Protein AF-A0AAN7UKR2-F1 (afdb_monomer_lite)

Structure (mmCIF, N/CA/C/O backbone):
data_AF-A0AAN7UKR2-F1
#
_entry.id   AF-A0AAN7UKR2-F1
#
loop_
_atom_site.group_PDB
_atom_site.id
_atom_site.type_symbol
_atom_site.label_atom_id
_atom_site.label_alt_id
_atom_site.label_comp_id
_atom_site.label_asym_id
_atom_site.label_entity_id
_atom_site.label_seq_id
_atom_site.pdbx_PDB_ins_code
_atom_site.Cartn_x
_atom_site.Cartn_y
_atom_site.Cartn_z
_atom_site.occupancy
_atom_site.B_iso_or_equiv
_atom_site.auth_seq_id
_atom_site.auth_comp_id
_atom_site.auth_asym_id
_atom_site.auth_atom_id
_atom_site.pdbx_PDB_model_num
ATOM 1 N N . MET A 1 1 ? -2.538 -17.440 -0.764 1.00 58.62 1 MET A N 1
ATOM 2 C CA . MET A 1 1 ? -2.993 -16.448 -1.754 1.00 58.62 1 MET A CA 1
ATOM 3 C C . MET A 1 1 ? -2.488 -15.125 -1.245 1.00 58.62 1 MET A C 1
ATOM 5 O O . MET A 1 1 ? -2.942 -14.693 -0.190 1.00 58.62 1 MET A O 1
ATOM 9 N N . VAL A 1 2 ? -1.459 -14.595 -1.898 1.00 79.00 2 VAL A N 1
ATOM 10 C CA . VAL A 1 2 ? -0.773 -13.387 -1.450 1.00 79.00 2 VAL A CA 1
ATOM 11 C C . VAL A 1 2 ? -1.431 -12.215 -2.157 1.00 79.00 2 VAL A C 1
ATOM 13 O O . VAL A 1 2 ? -1.395 -12.128 -3.379 1.00 79.00 2 VAL A O 1
ATOM 16 N N . ILE A 1 3 ? -2.054 -11.317 -1.399 1.00 86.31 3 ILE A N 1
ATOM 17 C CA . ILE A 1 3 ? -2.817 -10.195 -1.969 1.00 86.31 3 ILE A CA 1
ATOM 18 C C . ILE A 1 3 ? 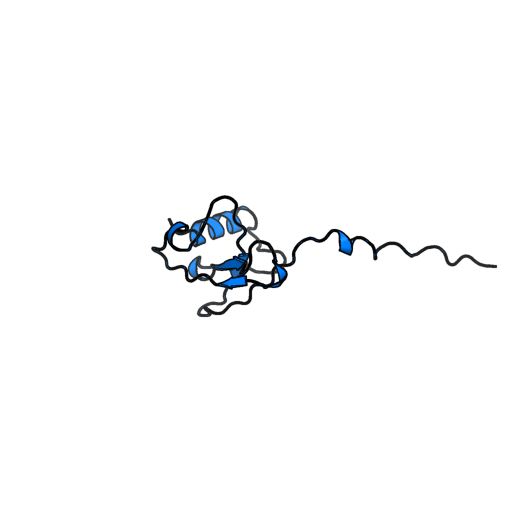-1.945 -9.260 -2.831 1.00 86.31 3 ILE A C 1
ATOM 20 O O . ILE A 1 3 ? -2.437 -8.618 -3.755 1.00 86.31 3 ILE A O 1
ATOM 24 N N . GLN A 1 4 ? -0.634 -9.226 -2.573 1.00 90.00 4 GLN A N 1
ATOM 25 C CA . GLN A 1 4 ? 0.342 -8.486 -3.375 1.00 90.00 4 GLN A CA 1
ATOM 26 C C . GLN A 1 4 ? 0.484 -9.061 -4.793 1.00 90.00 4 GLN A C 1
ATOM 28 O O . GLN A 1 4 ? 0.587 -8.297 -5.748 1.00 90.00 4 GLN A O 1
ATOM 33 N N . GLU A 1 5 ? 0.478 -10.390 -4.941 1.00 90.69 5 GLU A N 1
ATOM 34 C CA . GLU A 1 5 ? 0.589 -11.048 -6.250 1.00 90.69 5 GLU A CA 1
ATOM 35 C C . GLU A 1 5 ? -0.648 -10.765 -7.100 1.00 90.69 5 GLU A C 1
ATOM 37 O O . GLU A 1 5 ? -0.527 -10.366 -8.255 1.00 90.69 5 GLU A O 1
ATOM 42 N N . GLU A 1 6 ? -1.837 -10.867 -6.502 1.00 89.94 6 GLU A N 1
ATOM 43 C CA . GLU A 1 6 ? -3.089 -10.587 -7.207 1.00 89.94 6 GLU A CA 1
ATOM 44 C C . GLU A 1 6 ? -3.180 -9.134 -7.672 1.00 89.94 6 GLU A C 1
ATOM 46 O O . GLU A 1 6 ? -3.595 -8.866 -8.801 1.00 89.94 6 GLU A O 1
ATOM 51 N N . LEU A 1 7 ? -2.762 -8.182 -6.829 1.00 91.06 7 LEU A N 1
ATOM 52 C CA . LEU A 1 7 ? -2.727 -6.780 -7.228 1.00 91.06 7 LEU A CA 1
ATOM 53 C C . LEU A 1 7 ? -1.731 -6.558 -8.372 1.00 91.06 7 LEU A C 1
ATOM 55 O O . LEU A 1 7 ? -2.047 -5.844 -9.322 1.00 91.06 7 LEU A O 1
ATOM 59 N N . LEU A 1 8 ? -0.553 -7.182 -8.318 1.00 92.12 8 LEU A N 1
ATOM 60 C CA . LEU A 1 8 ? 0.445 -7.063 -9.378 1.00 92.12 8 LEU A CA 1
ATOM 61 C C . LEU A 1 8 ? -0.056 -7.618 -10.716 1.00 92.12 8 LEU A C 1
ATOM 63 O O . LEU A 1 8 ? 0.164 -6.992 -11.754 1.00 92.12 8 LEU A O 1
ATOM 67 N N . ASP A 1 9 ? -0.755 -8.750 -10.700 1.00 93.25 9 ASP A N 1
ATOM 68 C CA . ASP A 1 9 ? -1.335 -9.344 -11.905 1.00 93.25 9 ASP A CA 1
ATOM 69 C C . ASP A 1 9 ? -2.389 -8.422 -12.529 1.00 93.25 9 ASP A C 1
ATOM 71 O O . ASP A 1 9 ? -2.339 -8.145 -13.730 1.00 93.25 9 ASP A O 1
ATOM 75 N N . VAL A 1 10 ? -3.280 -7.851 -11.711 1.00 93.00 10 VAL A N 1
ATOM 76 C CA . VAL A 1 10 ? -4.275 -6.871 -12.175 1.00 93.00 10 VAL A CA 1
ATOM 77 C C . VAL A 1 10 ? -3.602 -5.618 -12.734 1.00 93.00 10 VAL A C 1
ATOM 79 O O . VAL A 1 10 ? -4.010 -5.117 -13.785 1.00 93.00 10 VAL A O 1
ATOM 82 N N . LEU A 1 11 ? -2.562 -5.111 -12.066 1.00 92.12 11 LEU A N 1
ATOM 83 C CA . LEU A 1 11 ? -1.816 -3.946 -12.537 1.00 92.12 11 LEU A CA 1
ATOM 84 C C . LEU A 1 11 ? -1.151 -4.219 -13.890 1.00 92.12 11 LEU A C 1
ATOM 86 O O . LEU A 1 11 ? -1.233 -3.377 -14.776 1.00 92.12 11 LEU A O 1
ATOM 90 N N . ARG A 1 12 ? -0.555 -5.398 -14.090 1.00 92.50 12 ARG A N 1
ATOM 91 C CA . ARG A 1 12 ? 0.059 -5.787 -15.371 1.00 92.50 12 ARG A CA 1
ATOM 92 C C . ARG A 1 12 ? -0.966 -5.980 -16.482 1.00 92.50 12 ARG A C 1
ATOM 94 O O . ARG A 1 12 ? -0.694 -5.615 -17.622 1.00 92.50 12 ARG A O 1
ATOM 101 N N . GLU A 1 13 ? -2.132 -6.533 -16.160 1.00 93.81 13 GLU A N 1
ATOM 102 C CA . GLU A 1 13 ? -3.214 -6.725 -17.127 1.00 93.81 13 GLU A CA 1
ATOM 103 C C . GLU A 1 13 ? -3.804 -5.386 -17.589 1.00 93.81 13 GLU A C 1
ATOM 105 O O . GLU A 1 13 ? -4.056 -5.187 -18.778 1.00 93.81 13 GLU A O 1
ATOM 110 N N . ARG A 1 14 ? -4.031 -4.457 -16.652 1.00 92.38 14 ARG A N 1
ATOM 111 C CA . ARG A 1 14 ? -4.697 -3.175 -16.926 1.00 92.38 14 ARG A CA 1
ATOM 112 C C . ARG A 1 14 ? -3.748 -2.073 -17.381 1.00 92.38 14 ARG A C 1
ATOM 114 O O . ARG A 1 14 ? -4.160 -1.216 -18.158 1.00 92.38 14 ARG A O 1
ATOM 121 N N . TYR A 1 15 ? -2.509 -2.100 -16.905 1.00 91.81 15 TYR A N 1
ATOM 122 C CA . TYR A 1 15 ? -1.500 -1.065 -17.119 1.00 91.81 15 TYR A CA 1
ATOM 123 C C . TYR A 1 15 ? -0.177 -1.685 -17.591 1.00 91.81 1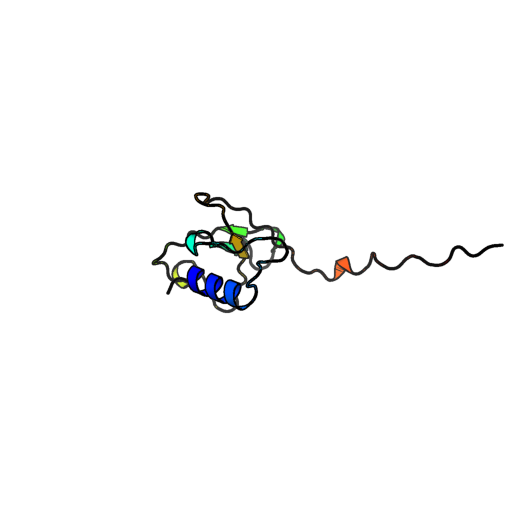5 TYR A C 1
ATOM 125 O O . TYR A 1 15 ? 0.844 -1.550 -16.916 1.00 91.81 15 TYR A O 1
ATOM 133 N N . PRO A 1 16 ? -0.156 -2.362 -18.754 1.00 87.75 16 PRO A N 1
ATOM 134 C CA . PRO A 1 16 ? 1.037 -3.063 -19.234 1.00 87.75 16 PRO A CA 1
ATOM 135 C C . PRO A 1 16 ? 2.255 -2.141 -19.422 1.00 87.75 16 PRO A C 1
ATOM 137 O O . PRO A 1 16 ? 3.389 -2.590 -19.266 1.00 87.75 16 PRO A O 1
ATOM 140 N N . ASP A 1 17 ? 2.025 -0.853 -19.696 1.00 86.75 17 ASP A N 1
ATOM 141 C CA . ASP A 1 17 ? 3.072 0.161 -19.881 1.00 86.75 17 ASP A CA 1
ATOM 142 C C . ASP A 1 17 ? 3.465 0.896 -18.583 1.00 86.75 17 ASP A C 1
ATOM 144 O O . ASP A 1 17 ? 4.354 1.750 -18.599 1.00 86.75 17 ASP A O 1
ATOM 148 N N . GLY A 1 18 ? 2.833 0.572 -17.449 1.00 84.44 18 GLY A N 1
ATOM 149 C CA . GLY A 1 18 ? 3.017 1.282 -16.181 1.00 84.44 18 GLY A CA 1
ATOM 150 C C . GLY A 1 18 ? 1.863 2.196 -15.783 1.00 84.44 18 GLY A C 1
ATOM 151 O O . GLY A 1 18 ? 0.914 2.420 -16.534 1.00 84.44 18 GLY A O 1
ATOM 152 N N . LEU A 1 19 ? 1.961 2.729 -14.565 1.00 82.81 19 LEU A N 1
ATOM 153 C CA . LEU A 1 19 ? 1.101 3.803 -14.079 1.00 82.81 19 LEU A CA 1
ATOM 154 C C . LEU A 1 19 ? 1.640 5.146 -14.586 1.00 82.81 19 LEU A C 1
ATOM 156 O O . LEU A 1 19 ? 2.839 5.305 -14.813 1.00 82.81 19 LEU A O 1
ATOM 160 N N . THR A 1 20 ? 0.764 6.141 -14.722 1.00 76.44 20 THR A N 1
ATOM 161 C CA . THR A 1 20 ? 1.091 7.461 -15.290 1.00 76.44 20 THR A CA 1
ATOM 162 C C . THR A 1 20 ? 2.296 8.131 -14.618 1.00 76.44 20 THR A C 1
ATOM 164 O O . THR A 1 20 ? 3.047 8.853 -15.267 1.00 76.44 20 THR A O 1
ATOM 167 N N . THR A 1 21 ? 2.495 7.869 -13.326 1.00 72.50 21 THR A N 1
ATOM 168 C CA . THR A 1 21 ? 3.557 8.447 -12.491 1.00 72.50 21 THR A CA 1
ATOM 169 C C . THR A 1 21 ? 4.575 7.415 -12.000 1.00 72.50 21 THR A C 1
ATOM 171 O O . THR A 1 21 ? 5.522 7.777 -11.302 1.00 72.50 21 THR A O 1
ATOM 174 N N . SER A 1 22 ? 4.415 6.123 -12.311 1.00 71.56 22 SER A N 1
ATOM 175 C CA . SER A 1 22 ? 5.227 5.060 -11.700 1.00 71.56 22 SER A CA 1
ATOM 176 C C . SER A 1 22 ? 5.358 3.827 -12.589 1.00 71.56 22 SER A C 1
ATOM 178 O O . SER A 1 22 ? 4.403 3.371 -13.215 1.00 71.56 22 SER A O 1
ATOM 180 N N . LYS A 1 23 ? 6.548 3.225 -12.600 1.00 84.00 23 LYS A N 1
ATOM 181 C CA . LYS A 1 23 ? 6.744 1.907 -13.218 1.00 84.00 23 LYS A CA 1
ATOM 182 C C . LYS A 1 23 ? 6.096 0.832 -12.351 1.00 84.00 23 LYS A C 1
ATOM 184 O O . LYS A 1 23 ? 6.078 0.962 -11.131 1.00 84.00 23 LYS A O 1
ATOM 189 N N . LEU A 1 24 ? 5.600 -0.235 -12.976 1.00 89.12 24 LEU A N 1
ATOM 190 C CA . LEU A 1 24 ? 5.145 -1.405 -12.225 1.00 89.12 24 LEU A CA 1
ATOM 191 C C . LEU A 1 24 ? 6.325 -2.077 -11.508 1.00 89.12 24 LEU A C 1
ATOM 193 O O . LEU A 1 24 ? 7.431 -2.087 -12.058 1.00 89.12 24 LEU A O 1
ATOM 197 N N . PRO A 1 25 ? 6.097 -2.674 -10.325 1.00 88.69 25 PRO A N 1
ATOM 198 C CA . PRO A 1 25 ? 7.135 -3.425 -9.647 1.00 88.69 25 PRO A CA 1
ATOM 199 C C . PRO A 1 25 ? 7.459 -4.724 -10.391 1.00 88.69 25 PRO A C 1
ATOM 201 O O . PRO A 1 25 ? 6.621 -5.330 -11.078 1.00 88.69 25 PRO A O 1
ATOM 204 N N . ASN A 1 26 ? 8.699 -5.175 -10.229 1.00 88.06 26 ASN A N 1
ATOM 205 C CA . ASN A 1 26 ? 9.138 -6.466 -10.744 1.00 88.06 26 ASN A CA 1
ATOM 206 C C . ASN A 1 26 ? 8.607 -7.595 -9.855 1.00 88.06 26 ASN A C 1
ATOM 208 O O . ASN A 1 26 ? 8.156 -8.624 -10.368 1.00 88.06 26 ASN A O 1
ATOM 212 N N . GLU A 1 27 ? 8.599 -7.365 -8.540 1.00 89.62 27 GLU A N 1
ATOM 213 C CA . GLU A 1 27 ? 8.191 -8.328 -7.522 1.00 89.62 27 GLU A CA 1
ATOM 214 C C . GLU A 1 27 ? 7.005 -7.827 -6.691 1.00 89.62 27 GLU A C 1
ATOM 216 O O . GLU A 1 27 ? 6.908 -6.653 -6.340 1.00 89.62 27 GLU A O 1
ATOM 221 N N . ALA A 1 28 ? 6.109 -8.741 -6.316 1.00 89.31 28 ALA A N 1
ATOM 222 C CA . ALA A 1 28 ? 4.959 -8.430 -5.467 1.00 89.31 28 ALA A CA 1
ATOM 223 C C . ALA A 1 28 ? 5.371 -7.930 -4.064 1.00 89.31 28 ALA A C 1
ATOM 225 O O . ALA A 1 28 ? 4.669 -7.123 -3.464 1.00 89.31 28 ALA A O 1
ATOM 226 N N . SER A 1 29 ? 6.540 -8.342 -3.569 1.00 87.69 29 SER A N 1
ATOM 227 C CA . SER A 1 29 ? 7.139 -7.905 -2.295 1.00 87.69 29 SER A CA 1
ATOM 228 C C . SER A 1 29 ? 7.356 -6.386 -2.198 1.00 87.69 29 SER A C 1
ATOM 230 O O . SER A 1 29 ? 7.377 -5.832 -1.094 1.00 87.69 29 SER A O 1
ATOM 232 N N . GLN A 1 30 ? 7.486 -5.712 -3.346 1.00 89.62 30 GLN A N 1
ATOM 233 C CA . GLN A 1 30 ? 7.638 -4.260 -3.449 1.00 89.62 30 GLN A CA 1
ATOM 234 C C . GLN A 1 30 ? 6.325 -3.517 -3.193 1.00 89.62 30 GLN A C 1
ATOM 236 O O . GLN A 1 30 ? 6.336 -2.321 -2.921 1.00 89.62 30 GLN A O 1
ATOM 241 N N . ILE A 1 31 ? 5.182 -4.199 -3.282 1.00 90.50 31 ILE A N 1
ATOM 242 C CA . ILE A 1 31 ? 3.883 -3.598 -3.003 1.00 90.50 31 ILE A CA 1
ATOM 243 C C . ILE A 1 31 ? 3.686 -3.567 -1.491 1.00 90.50 31 ILE A C 1
ATOM 245 O O . ILE A 1 31 ? 3.564 -4.608 -0.840 1.00 90.50 31 ILE A O 1
ATOM 249 N N . LYS A 1 32 ? 3.617 -2.360 -0.937 1.00 90.69 32 LYS A N 1
ATOM 250 C CA . LYS 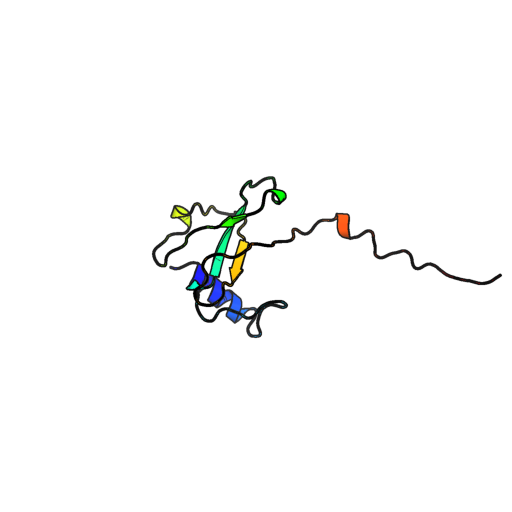A 1 32 ? 3.311 -2.119 0.474 1.00 90.69 32 LYS A CA 1
ATOM 251 C C . LYS A 1 32 ? 1.891 -1.594 0.602 1.00 90.69 32 LYS A C 1
ATOM 253 O O . LYS A 1 32 ? 1.425 -0.855 -0.262 1.00 90.69 32 LYS A O 1
ATOM 258 N N . PHE A 1 33 ? 1.218 -1.949 1.692 1.00 90.81 33 PHE A N 1
ATOM 259 C CA . PHE A 1 33 ? -0.147 -1.508 1.962 1.00 90.81 33 PHE A CA 1
ATOM 260 C C . PHE A 1 33 ? -0.209 -0.590 3.167 1.00 90.81 33 PHE A C 1
ATOM 262 O O . PHE A 1 33 ? 0.551 -0.737 4.123 1.00 90.81 33 PHE A O 1
ATOM 269 N N . ALA A 1 34 ? -1.192 0.298 3.155 1.00 91.38 34 ALA A N 1
ATOM 270 C CA . ALA A 1 34 ? -1.571 1.063 4.321 1.00 91.38 34 ALA A CA 1
ATOM 271 C C . ALA A 1 34 ? -3.085 1.215 4.426 1.00 91.38 34 ALA A C 1
ATOM 273 O O . ALA A 1 34 ? -3.830 1.123 3.451 1.00 91.38 34 ALA A O 1
ATOM 274 N N . VAL A 1 35 ? -3.532 1.475 5.648 1.00 91.12 35 VAL A N 1
ATOM 275 C CA . VAL A 1 35 ? -4.927 1.787 5.974 1.00 91.12 35 VAL A CA 1
ATOM 276 C C . VAL A 1 35 ? -5.004 3.165 6.591 1.00 91.12 35 VAL A C 1
ATOM 278 O O . VAL A 1 35 ? -4.041 3.627 7.197 1.00 91.12 35 VAL A O 1
ATOM 281 N N . LEU A 1 36 ? -6.152 3.822 6.485 1.00 90.62 36 LEU A N 1
ATOM 282 C CA . LEU A 1 36 ? -6.356 5.087 7.182 1.00 90.62 36 LEU A CA 1
ATOM 283 C C . LEU A 1 36 ? -6.176 4.909 8.694 1.00 90.62 36 LEU A C 1
ATOM 285 O O . LEU A 1 36 ? -6.713 3.966 9.285 1.00 90.62 36 LEU A O 1
ATOM 289 N N . LYS A 1 37 ? -5.455 5.840 9.333 1.00 90.00 37 LYS A N 1
ATOM 290 C CA . LYS A 1 37 ? -5.355 5.883 10.803 1.00 90.00 37 LYS A CA 1
ATOM 291 C C . LYS A 1 37 ? -6.728 6.087 11.438 1.00 90.00 37 LYS A C 1
ATOM 293 O O . LYS A 1 37 ? -7.051 5.423 12.423 1.00 90.00 37 LYS A O 1
ATOM 298 N N . ASN A 1 38 ? -7.536 6.963 10.840 1.00 86.88 38 ASN A N 1
ATOM 299 C CA . ASN A 1 38 ? -8.933 7.167 11.183 1.00 86.88 38 ASN A CA 1
ATOM 300 C C . ASN A 1 38 ? -9.800 7.030 9.924 1.00 86.88 38 ASN A C 1
ATOM 302 O O . ASN A 1 38 ? -9.639 7.772 8.961 1.00 86.88 38 ASN A O 1
ATOM 306 N N . LYS A 1 39 ? -10.753 6.094 9.944 1.00 82.69 39 LYS A N 1
ATOM 307 C CA . LYS A 1 39 ? -11.638 5.807 8.805 1.00 82.69 39 LYS A CA 1
ATOM 308 C C . LYS A 1 39 ? -12.538 6.982 8.411 1.00 82.69 39 LYS A C 1
ATOM 310 O O . LYS A 1 39 ? -13.032 6.991 7.292 1.00 82.69 39 LYS A O 1
ATOM 315 N N . THR A 1 40 ? -12.795 7.920 9.322 1.00 84.19 40 THR A N 1
ATOM 316 C CA . THR A 1 40 ? -13.658 9.084 9.067 1.00 84.19 40 THR A CA 1
ATOM 317 C C . THR A 1 40 ? -12.876 10.359 8.773 1.00 84.19 40 THR A C 1
ATOM 319 O O . THR A 1 40 ? -13.488 11.359 8.423 1.00 84.19 40 THR A O 1
ATOM 322 N N . GLU A 1 41 ? -11.552 10.347 8.943 1.00 84.50 41 GLU A N 1
ATOM 323 C CA . GLU A 1 41 ? -10.699 11.535 8.833 1.00 84.50 41 GLU A CA 1
ATOM 324 C C . GLU A 1 41 ? -9.432 11.175 8.038 1.00 84.50 41 GLU A C 1
ATOM 326 O O . GLU A 1 41 ? -8.392 10.872 8.635 1.00 84.50 41 GLU A O 1
ATOM 331 N N . PRO A 1 42 ? -9.515 11.161 6.692 1.00 83.69 42 PRO A N 1
ATOM 332 C CA . PRO A 1 42 ? -8.404 10.756 5.830 1.00 83.69 42 PRO A CA 1
ATOM 333 C C . PRO A 1 42 ? -7.154 11.633 5.996 1.00 83.69 42 PRO A C 1
ATOM 335 O O . PRO A 1 42 ? -6.036 11.145 5.849 1.00 83.69 42 PRO A O 1
ATOM 338 N N . GLU A 1 43 ? -7.330 12.891 6.408 1.00 85.06 43 GLU A N 1
ATOM 339 C CA . GLU A 1 43 ? -6.257 13.855 6.691 1.00 85.06 43 GLU A CA 1
ATOM 340 C C . GLU A 1 43 ? -5.312 13.420 7.823 1.00 85.06 43 GLU A C 1
ATOM 342 O O . GLU A 1 43 ? -4.172 13.875 7.895 1.00 85.06 43 GLU A O 1
ATOM 347 N N . GLN A 1 44 ? -5.731 12.495 8.699 1.00 87.06 44 GLN A N 1
ATOM 348 C CA . GLN A 1 44 ? -4.833 11.921 9.711 1.00 87.06 44 GLN A CA 1
ATOM 349 C C . GLN A 1 44 ? -3.728 11.036 9.099 1.00 87.06 44 GLN A C 1
ATOM 351 O O . GLN A 1 44 ? -2.771 10.631 9.782 1.00 87.06 44 GLN A O 1
ATOM 356 N N . GLY A 1 45 ? -3.858 10.732 7.809 1.00 89.00 45 GLY A N 1
ATOM 357 C CA . GLY A 1 45 ? -2.910 9.980 7.017 1.00 89.00 45 GLY A CA 1
ATOM 358 C C . GLY A 1 45 ? -3.015 8.475 7.220 1.00 89.00 45 GLY A C 1
ATOM 359 O O . GLY A 1 45 ? -3.986 7.922 7.751 1.00 89.00 45 GLY A O 1
ATOM 360 N N . TRP A 1 46 ? -1.955 7.803 6.792 1.00 91.88 46 TRP A N 1
ATOM 361 C CA . TRP A 1 46 ? -1.940 6.363 6.591 1.00 91.88 46 TRP A CA 1
ATOM 362 C C . TRP A 1 46 ? -1.122 5.643 7.662 1.00 91.88 46 TRP A C 1
ATOM 364 O O . TRP A 1 46 ? -0.138 6.159 8.195 1.00 91.88 46 TRP A O 1
ATOM 374 N N . LYS A 1 47 ? -1.565 4.439 8.011 1.00 90.38 47 LYS A N 1
ATOM 375 C CA . LYS A 1 47 ? -0.870 3.488 8.868 1.00 90.38 47 LYS A CA 1
ATOM 376 C C . LYS A 1 47 ? -0.365 2.341 7.989 1.00 90.38 47 LYS A C 1
ATOM 378 O O . LYS A 1 47 ? -1.203 1.564 7.519 1.00 90.38 47 LYS A O 1
ATOM 383 N N . PRO A 1 48 ? 0.958 2.214 7.799 1.00 90.62 48 PRO A N 1
ATOM 384 C CA . PRO A 1 48 ? 1.541 1.093 7.079 1.00 90.62 48 PRO A CA 1
ATOM 385 C C . PRO A 1 48 ? 1.155 -0.240 7.714 1.00 90.62 48 PRO A C 1
ATOM 387 O O . PRO A 1 48 ? 0.998 -0.357 8.937 1.00 90.62 48 PRO A O 1
ATOM 390 N N . LEU A 1 49 ? 0.998 -1.246 6.867 1.00 87.69 49 LEU A N 1
ATOM 391 C CA . LEU A 1 49 ? 0.719 -2.613 7.255 1.00 87.69 49 LEU A CA 1
ATOM 392 C C . LEU A 1 49 ? 1.911 -3.479 6.884 1.00 87.69 49 LEU A C 1
ATOM 394 O O . LEU A 1 49 ? 2.338 -3.506 5.733 1.00 87.69 49 LEU A O 1
ATOM 398 N N . ASP A 1 50 ? 2.396 -4.230 7.862 1.00 82.81 50 ASP A N 1
ATOM 399 C CA . ASP A 1 50 ? 3.398 -5.255 7.624 1.00 82.81 50 ASP A CA 1
ATOM 400 C C . ASP A 1 50 ? 2.709 -6.506 7.067 1.00 82.81 50 ASP A C 1
ATOM 402 O O . ASP A 1 50 ? 1.889 -7.117 7.759 1.00 82.81 50 ASP A O 1
ATOM 406 N N . PHE A 1 51 ? 2.994 -6.846 5.811 1.00 79.12 51 PHE A N 1
ATOM 407 C CA . PHE A 1 51 ? 2.469 -8.016 5.108 1.00 79.12 51 PHE A CA 1
ATOM 408 C C . PHE A 1 51 ? 3.621 -8.926 4.696 1.00 79.12 51 PHE A C 1
ATOM 410 O O . PHE A 1 51 ? 4.436 -8.575 3.846 1.00 79.12 51 PHE A O 1
ATOM 417 N N . GLY A 1 52 ? 3.645 -10.118 5.277 1.00 73.94 52 GLY A N 1
ATOM 418 C CA . GLY A 1 52 ? 4.457 -11.237 4.839 1.00 73.94 52 GLY A CA 1
ATOM 419 C C . GLY A 1 52 ? 3.716 -12.122 3.837 1.00 73.94 52 GLY A C 1
ATOM 420 O O . GLY A 1 52 ? 2.496 -12.063 3.681 1.00 73.94 52 GLY A O 1
ATOM 421 N N . SER A 1 53 ? 4.470 -13.007 3.190 1.00 70.25 53 SER A N 1
ATOM 422 C CA . SER A 1 53 ? 3.985 -13.927 2.153 1.00 70.25 53 SER A CA 1
ATOM 423 C C . SER A 1 53 ? 2.907 -14.911 2.622 1.00 70.25 53 SER A C 1
ATOM 425 O O . SER A 1 53 ? 2.134 -15.402 1.805 1.00 70.25 53 SER A O 1
ATOM 427 N N . ASP A 1 54 ? 2.832 -15.201 3.922 1.00 76.62 54 ASP A N 1
ATOM 428 C CA . ASP A 1 54 ? 1.870 -16.154 4.495 1.00 76.62 54 ASP A CA 1
ATOM 429 C C . ASP A 1 54 ? 0.711 -15.469 5.236 1.00 76.62 54 ASP A C 1
ATOM 431 O O . ASP A 1 54 ? -0.151 -16.137 5.817 1.00 76.62 54 ASP A O 1
ATOM 435 N N . ASP A 1 55 ? 0.668 -14.135 5.220 1.00 80.12 55 ASP A N 1
ATOM 436 C CA . ASP A 1 55 ? -0.344 -13.380 5.943 1.00 80.12 55 ASP A CA 1
ATOM 437 C C . ASP A 1 55 ? -1.686 -13.382 5.210 1.00 80.12 55 ASP A C 1
ATOM 439 O O . ASP A 1 55 ? -1.786 -13.115 4.009 1.00 80.12 55 ASP A O 1
ATOM 443 N N . ARG A 1 56 ? -2.764 -13.643 5.956 1.00 81.38 56 ARG A N 1
ATOM 444 C CA . ARG A 1 56 ? -4.123 -13.511 5.424 1.00 81.38 56 ARG A CA 1
ATOM 445 C C . ARG A 1 56 ? -4.591 -12.069 5.612 1.00 81.38 56 ARG A C 1
ATOM 447 O O . ARG A 1 56 ? -4.398 -11.521 6.698 1.00 81.38 56 ARG A O 1
ATOM 454 N N . PRO A 1 57 ? -5.306 -11.476 4.639 1.00 81.88 57 PRO A N 1
ATOM 455 C CA . PRO A 1 57 ? -5.812 -10.107 4.763 1.00 81.88 57 PRO A CA 1
ATOM 456 C C . PRO A 1 57 ? -6.574 -9.864 6.076 1.00 81.88 57 PRO A C 1
ATOM 458 O O . PRO A 1 57 ? -6.353 -8.864 6.758 1.00 81.88 57 PRO A O 1
ATOM 461 N N . VAL A 1 58 ? -7.409 -10.825 6.483 1.00 84.31 58 VAL A N 1
ATOM 462 C CA . VAL A 1 58 ? -8.195 -10.755 7.727 1.00 84.31 58 VAL A CA 1
ATOM 463 C C . VAL A 1 58 ? -7.329 -10.641 8.986 1.00 84.31 58 VAL A C 1
ATOM 465 O O . VAL A 1 58 ? -7.711 -9.947 9.925 1.00 84.31 58 VAL A O 1
ATOM 468 N N . ASP A 1 59 ? -6.144 -11.258 8.998 1.00 83.62 59 ASP A N 1
ATOM 469 C CA . ASP A 1 59 ? -5.227 -11.227 10.144 1.00 83.62 59 ASP A CA 1
ATOM 470 C C . ASP A 1 59 ? -4.527 -9.863 10.267 1.00 83.62 59 ASP A C 1
ATOM 472 O O . ASP A 1 59 ? -4.075 -9.479 11.345 1.00 83.62 59 ASP A O 1
ATOM 476 N N . LYS A 1 60 ? -4.492 -9.094 9.173 1.00 82.38 60 LYS A N 1
ATOM 477 C CA . LYS A 1 60 ? -3.941 -7.734 9.106 1.00 82.38 60 LYS A CA 1
ATOM 478 C C . LYS A 1 60 ? -5.008 -6.649 9.210 1.00 82.38 60 LYS A C 1
ATOM 480 O O . LYS A 1 60 ? -4.728 -5.474 8.988 1.00 82.38 60 LYS A O 1
ATOM 485 N N . GLY A 1 61 ? -6.226 -7.036 9.590 1.00 79.06 61 GLY A N 1
ATOM 486 C CA . GLY A 1 61 ? -7.330 -6.112 9.811 1.00 79.06 61 GLY A CA 1
ATOM 487 C C . GLY A 1 61 ? -8.049 -5.696 8.534 1.00 79.06 61 GLY A C 1
ATOM 488 O O . GLY A 1 61 ? -8.766 -4.693 8.568 1.00 79.06 61 GLY A O 1
ATOM 489 N N . PHE A 1 62 ? -7.894 -6.448 7.435 1.00 82.06 62 PHE A N 1
ATOM 490 C CA . PHE A 1 62 ? -8.717 -6.201 6.261 1.00 82.06 62 PHE A CA 1
ATOM 491 C C . PHE A 1 62 ? -10.169 -6.563 6.537 1.00 82.06 62 PHE A C 1
ATOM 493 O O . PHE A 1 62 ? -10.476 -7.608 7.113 1.00 82.06 62 PHE A O 1
ATOM 500 N N . GLN A 1 63 ? -11.059 -5.679 6.108 1.00 84.62 63 GLN A N 1
ATOM 501 C CA . GLN A 1 63 ? -12.498 -5.844 6.202 1.00 84.62 63 GLN A CA 1
ATOM 502 C C . GLN A 1 63 ? -13.116 -5.556 4.843 1.00 84.62 63 GLN A C 1
ATOM 504 O O . GLN A 1 63 ? -12.592 -4.757 4.066 1.00 84.62 63 GLN A O 1
ATOM 509 N N . ASP A 1 64 ? -14.263 -6.168 4.585 1.00 85.44 64 ASP A N 1
ATOM 510 C CA . ASP A 1 64 ? -15.021 -5.893 3.373 1.00 85.44 64 ASP A CA 1
ATOM 511 C C . ASP A 1 64 ? -15.339 -4.395 3.261 1.00 85.44 64 ASP A C 1
ATOM 513 O O . ASP A 1 64 ? -15.684 -3.739 4.250 1.00 85.44 64 ASP A O 1
ATOM 517 N N . ASN A 1 65 ? -15.248 -3.864 2.039 1.00 85.06 65 ASN A N 1
ATOM 518 C CA . ASN A 1 65 ? -15.512 -2.458 1.702 1.00 85.06 65 ASN A CA 1
ATOM 519 C C . ASN A 1 65 ? -14.631 -1.436 2.437 1.00 85.06 65 ASN A C 1
ATOM 521 O O . ASN A 1 65 ? -15.026 -0.282 2.607 1.00 85.06 65 ASN A O 1
ATOM 525 N N . MET A 1 66 ? -13.445 -1.836 2.891 1.00 86.25 66 MET A N 1
ATOM 526 C CA . MET A 1 66 ? -12.496 -0.886 3.451 1.00 86.25 66 MET A CA 1
ATOM 527 C C . MET A 1 66 ? -11.688 -0.176 2.364 1.00 86.25 66 MET A C 1
ATOM 529 O O . MET A 1 66 ? -11.429 -0.722 1.293 1.00 86.25 66 MET A O 1
ATOM 533 N N . MET A 1 67 ? -11.214 1.017 2.699 1.00 88.06 67 MET A N 1
ATOM 534 C CA . MET A 1 67 ? -10.249 1.733 1.884 1.00 88.06 67 MET A CA 1
ATOM 535 C C . MET A 1 67 ? -8.824 1.337 2.266 1.00 88.06 67 MET A C 1
ATOM 537 O O . MET A 1 67 ? -8.485 1.268 3.451 1.00 88.06 67 MET A O 1
ATOM 541 N N . VAL A 1 68 ? -8.003 1.105 1.247 1.00 90.19 68 VAL A N 1
ATOM 542 C CA . VAL A 1 68 ? -6.588 0.760 1.370 1.00 90.19 68 VAL A CA 1
ATOM 543 C C . VAL A 1 68 ? -5.782 1.606 0.399 1.00 90.19 68 VAL A C 1
ATOM 545 O O . VAL A 1 68 ? -6.224 1.853 -0.721 1.00 90.19 68 VAL A O 1
ATOM 548 N N . ALA A 1 69 ? -4.606 2.037 0.834 1.00 91.81 69 ALA A N 1
ATOM 549 C CA . ALA A 1 69 ? -3.592 2.610 -0.033 1.00 91.81 69 ALA A CA 1
ATOM 550 C C . ALA A 1 69 ? -2.540 1.547 -0.343 1.00 91.81 69 ALA A C 1
ATOM 552 O O . ALA A 1 69 ? -2.276 0.663 0.481 1.00 91.81 69 ALA A O 1
ATOM 553 N N . PHE A 1 70 ? -1.916 1.655 -1.511 1.00 91.56 70 PHE A N 1
ATOM 554 C CA . PHE A 1 70 ? -0.726 0.887 -1.840 1.00 91.56 70 PHE A CA 1
ATOM 555 C C . PHE A 1 70 ? 0.366 1.814 -2.366 1.00 91.56 70 PHE A C 1
ATOM 557 O O . PHE A 1 70 ? 0.074 2.837 -2.980 1.00 91.56 70 PHE A O 1
ATOM 564 N N . ALA A 1 71 ? 1.613 1.435 -2.124 1.00 91.06 71 ALA A N 1
ATOM 565 C CA . ALA A 1 71 ? 2.790 2.109 -2.646 1.00 91.06 71 ALA A CA 1
ATOM 566 C C . ALA A 1 71 ? 3.775 1.068 -3.185 1.00 91.06 71 ALA A C 1
ATOM 568 O O . ALA A 1 71 ? 3.769 -0.091 -2.758 1.00 91.06 71 ALA A O 1
ATOM 569 N N . ILE A 1 72 ? 4.595 1.480 -4.149 1.00 90.06 72 ILE A N 1
ATOM 570 C CA . ILE A 1 72 ? 5.620 0.637 -4.764 1.00 90.06 72 ILE A CA 1
ATOM 571 C C . ILE A 1 72 ? 6.970 1.045 -4.178 1.00 90.06 72 ILE A C 1
ATOM 573 O O . ILE A 1 72 ? 7.472 2.127 -4.471 1.00 90.06 72 ILE A O 1
ATOM 577 N N . ALA A 1 73 ? 7.542 0.179 -3.349 1.00 89.00 73 ALA A N 1
ATOM 578 C CA . ALA A 1 73 ? 8.859 0.367 -2.766 1.00 89.00 73 ALA A CA 1
ATOM 579 C C . ALA A 1 73 ? 9.973 0.069 -3.778 1.00 89.00 73 ALA A C 1
ATOM 581 O O . ALA A 1 73 ? 9.856 -0.823 -4.628 1.00 89.00 73 ALA A O 1
ATOM 582 N N . ALA A 1 74 ? 11.088 0.788 -3.657 1.00 84.94 74 ALA A N 1
ATOM 583 C CA . ALA A 1 74 ? 12.312 0.419 -4.352 1.00 84.94 74 ALA A CA 1
ATOM 584 C C . ALA A 1 74 ? 12.880 -0.898 -3.794 1.00 84.94 74 ALA A C 1
ATOM 586 O O . ALA A 1 74 ? 12.543 -1.333 -2.691 1.00 84.94 74 ALA A O 1
ATOM 587 N N . ASP A 1 75 ? 13.743 -1.554 -4.570 1.00 78.81 75 ASP A N 1
ATOM 588 C CA . ASP A 1 75 ? 14.328 -2.836 -4.176 1.00 78.81 75 ASP A CA 1
ATOM 589 C C . ASP A 1 75 ? 15.121 -2.701 -2.864 1.00 78.81 75 ASP A C 1
ATOM 591 O O . ASP A 1 75 ? 16.147 -2.022 -2.806 1.00 78.81 75 ASP A O 1
ATOM 595 N N . GLY A 1 76 ? 14.656 -3.390 -1.818 1.00 72.88 76 GLY A N 1
ATOM 596 C CA . GLY A 1 76 ? 15.287 -3.392 -0.495 1.00 72.88 76 GLY A CA 1
ATOM 597 C C . GLY A 1 76 ? 14.867 -2.251 0.437 1.00 72.88 76 GLY A C 1
ATOM 598 O O . GLY A 1 76 ? 15.443 -2.143 1.519 1.00 72.88 76 GLY A O 1
ATOM 599 N N . GLU A 1 77 ? 13.884 -1.429 0.055 1.00 80.88 77 GLU A N 1
ATOM 600 C CA . GLU A 1 77 ? 13.262 -0.441 0.942 1.00 80.88 77 GLU A CA 1
ATOM 601 C C . GLU A 1 77 ? 11.938 -0.971 1.510 1.00 80.88 77 GLU A C 1
ATOM 603 O O . GLU A 1 77 ? 11.078 -1.477 0.786 1.00 80.88 77 GLU A O 1
ATOM 608 N N . ASP A 1 78 ? 11.774 -0.853 2.827 1.00 73.81 78 ASP A N 1
ATOM 609 C CA . ASP A 1 78 ? 10.539 -1.227 3.526 1.00 73.81 78 ASP A CA 1
ATOM 610 C C . ASP A 1 78 ? 9.731 -0.011 3.997 1.00 73.81 78 ASP A C 1
ATOM 612 O O . ASP A 1 78 ? 8.516 -0.120 4.176 1.00 73.81 78 ASP A O 1
ATOM 616 N N . ASP A 1 79 ? 10.382 1.146 4.140 1.00 77.62 79 ASP A N 1
ATOM 617 C CA . ASP A 1 79 ? 9.745 2.409 4.495 1.00 77.62 79 ASP A CA 1
ATOM 618 C C . ASP A 1 79 ? 9.311 3.142 3.222 1.00 77.62 79 ASP A C 1
ATOM 620 O O . ASP A 1 79 ? 10.132 3.512 2.386 1.00 77.62 79 ASP A O 1
ATOM 624 N N . VAL A 1 80 ? 8.003 3.343 3.073 1.00 85.88 80 VAL A N 1
ATOM 625 C CA . VAL A 1 80 ? 7.415 4.106 1.969 1.00 85.88 80 VAL A CA 1
ATOM 626 C C . VAL A 1 80 ? 6.387 5.088 2.502 1.00 85.88 80 VAL A C 1
ATOM 628 O O . VAL A 1 80 ? 5.613 4.771 3.412 1.00 85.88 80 VAL A O 1
ATOM 631 N N . ASP A 1 81 ? 6.365 6.273 1.904 1.00 85.88 81 ASP A N 1
ATOM 632 C CA . ASP A 1 81 ? 5.346 7.275 2.173 1.00 85.88 81 ASP A CA 1
ATOM 633 C C . ASP A 1 81 ? 4.096 6.996 1.335 1.00 85.88 81 ASP A C 1
ATOM 635 O O . ASP A 1 81 ? 4.157 6.651 0.153 1.00 85.88 81 ASP A O 1
ATOM 639 N N . PHE A 1 82 ? 2.937 7.134 1.974 1.00 88.94 82 PHE A N 1
ATOM 640 C CA . PHE A 1 82 ? 1.638 6.969 1.332 1.00 88.94 82 PHE A CA 1
ATOM 641 C C . PHE A 1 82 ? 1.022 8.350 1.125 1.00 88.94 82 PHE A C 1
ATOM 643 O O . PHE A 1 82 ? 0.365 8.888 2.018 1.00 88.94 82 PHE A O 1
ATOM 650 N N . GLU A 1 83 ? 1.237 8.917 -0.055 1.00 82.69 83 GLU A N 1
ATOM 651 C CA . GLU A 1 83 ? 0.602 10.158 -0.492 1.00 82.69 83 GLU A CA 1
ATOM 652 C C . GLU A 1 83 ? -0.604 9.801 -1.363 1.00 82.69 83 GLU A C 1
ATOM 654 O O . GLU A 1 83 ? -0.464 9.353 -2.499 1.00 82.69 83 GLU A O 1
ATOM 659 N N . VAL A 1 84 ? -1.804 9.921 -0.794 1.00 85.19 84 VAL A N 1
ATOM 660 C CA . VAL A 1 84 ? -3.059 9.649 -1.505 1.00 85.19 84 VAL A CA 1
ATOM 661 C C . VAL A 1 84 ? -3.916 10.895 -1.443 1.00 85.19 84 VAL A C 1
ATOM 663 O O . VAL A 1 84 ? -4.376 11.284 -0.367 1.00 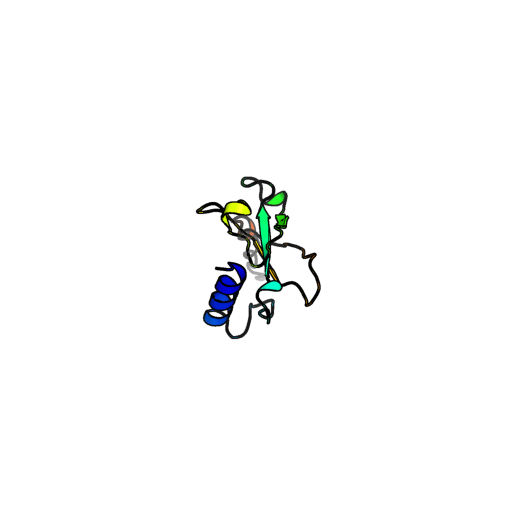85.19 84 VAL A O 1
ATOM 666 N N . GLU A 1 85 ? -4.130 11.498 -2.603 1.00 81.56 85 GLU A N 1
ATOM 667 C CA . GLU A 1 85 ? -5.060 12.605 -2.771 1.00 81.56 85 GLU A CA 1
ATOM 668 C C . GLU A 1 85 ? -6.488 12.067 -2.852 1.00 81.56 85 GLU A C 1
ATOM 670 O O . GLU A 1 85 ? -6.775 11.075 -3.531 1.00 81.56 85 GLU A O 1
ATOM 675 N N . PHE A 1 86 ? -7.388 12.716 -2.120 1.00 80.31 86 PHE A N 1
ATOM 676 C CA . PHE A 1 86 ? -8.804 12.395 -2.145 1.00 80.31 86 PHE A CA 1
ATOM 677 C C . PHE A 1 86 ? -9.501 13.376 -3.076 1.00 80.31 86 PHE A C 1
ATOM 679 O O . PHE A 1 86 ? -9.341 14.579 -2.882 1.00 80.31 86 PHE A O 1
ATOM 686 N N . PRO A 1 87 ? -10.296 12.897 -4.046 1.00 76.62 87 PRO A N 1
ATOM 687 C CA . PRO A 1 87 ? -11.054 13.797 -4.896 1.00 76.62 87 PRO A CA 1
ATOM 688 C C . PRO A 1 87 ? -11.998 14.632 -4.022 1.00 76.62 87 PRO A C 1
ATOM 690 O O . PRO A 1 87 ? -12.828 14.078 -3.293 1.00 76.62 87 PRO A O 1
ATOM 693 N N . SER A 1 88 ? -11.854 15.954 -4.088 1.00 74.19 88 SER A N 1
ATOM 694 C CA . SER A 1 88 ? -12.730 16.922 -3.436 1.00 74.19 88 SER A CA 1
ATOM 695 C C . SER A 1 88 ? -13.519 17.685 -4.502 1.00 74.19 88 SER A C 1
ATOM 697 O O . SER A 1 88 ? -13.044 17.880 -5.618 1.00 74.19 88 SER A O 1
ATOM 699 N N . TYR A 1 89 ? -14.752 18.084 -4.186 1.00 65.44 89 TYR A N 1
ATOM 700 C CA . TYR A 1 89 ? -15.549 18.918 -5.095 1.00 65.44 89 TYR A CA 1
ATOM 701 C C . TYR A 1 89 ? -15.108 20.392 -5.077 1.00 65.44 89 TYR A C 1
ATOM 703 O O . TYR A 1 89 ? -15.503 21.148 -5.957 1.00 65.44 89 TYR A O 1
ATOM 711 N N . ASP A 1 90 ? -14.290 20.794 -4.100 1.00 62.78 90 ASP A N 1
ATOM 712 C CA . ASP A 1 90 ? -13.880 22.189 -3.895 1.00 62.78 90 ASP A CA 1
ATOM 713 C C . ASP A 1 90 ? -12.772 22.644 -4.872 1.00 62.78 90 ASP A C 1
ATOM 715 O O . ASP A 1 90 ? -12.462 23.830 -4.946 1.00 62.78 90 ASP A O 1
ATOM 719 N N . GLU A 1 91 ? -12.191 21.733 -5.662 1.00 56.22 91 GLU A N 1
ATOM 720 C CA . GLU A 1 91 ? -11.151 22.041 -6.661 1.00 56.22 91 GLU A CA 1
ATOM 721 C C . GLU A 1 91 ? -11.705 22.429 -8.050 1.00 56.22 91 GLU A C 1
ATOM 723 O O . GLU A 1 91 ? -10.936 22.756 -8.954 1.00 56.22 91 GLU A O 1
ATOM 728 N N . GLU A 1 92 ? -13.031 22.448 -8.242 1.00 54.22 92 GLU A N 1
ATOM 729 C CA . GLU A 1 92 ? -13.669 22.807 -9.524 1.00 54.22 92 GLU A CA 1
ATOM 730 C C . GLU A 1 92 ? -13.952 24.320 -9.708 1.00 54.22 92 GLU A C 1
ATOM 732 O O . GLU A 1 92 ? -14.550 24.702 -10.714 1.00 54.22 92 GLU A O 1
ATOM 737 N N . GLU A 1 93 ? -13.530 25.209 -8.796 1.00 52.16 93 GLU A N 1
ATOM 738 C CA . GLU A 1 93 ? -13.873 26.648 -8.872 1.00 52.16 93 GLU A CA 1
ATOM 739 C C . GLU A 1 93 ? -12.789 27.582 -9.461 1.00 52.16 93 GLU A C 1
ATOM 741 O O . GLU A 1 93 ? -13.089 28.743 -9.731 1.00 52.16 93 GLU A O 1
ATOM 746 N N . GLU A 1 94 ? -11.561 27.127 -9.751 1.00 51.94 94 GLU A N 1
ATOM 747 C CA . GLU A 1 94 ? -10.466 28.021 -10.205 1.00 51.94 94 GLU A CA 1
ATOM 748 C C . GLU A 1 94 ? -10.078 27.875 -11.695 1.00 51.94 94 GLU A C 1
ATOM 750 O O . GLU A 1 94 ? -8.936 28.100 -12.094 1.00 51.94 94 GLU A O 1
ATOM 755 N N . ALA A 1 95 ? -11.025 27.509 -12.562 1.00 54.38 95 ALA A N 1
ATOM 756 C CA . ALA A 1 95 ? -10.799 27.422 -14.011 1.00 54.38 95 ALA A CA 1
ATOM 757 C C . ALA A 1 95 ? -11.896 28.146 -14.808 1.00 54.38 95 ALA A C 1
ATOM 759 O O . ALA A 1 95 ? -12.552 27.550 -15.661 1.00 54.38 95 ALA A O 1
ATOM 760 N N . GLY A 1 96 ? -12.128 29.435 -14.527 1.00 50.38 96 GLY A N 1
ATOM 761 C CA . GLY A 1 96 ? -13.255 30.137 -15.146 1.00 50.38 96 GLY A CA 1
ATOM 762 C C . GLY A 1 96 ? -13.300 31.661 -15.065 1.00 50.38 96 GLY A C 1
ATOM 763 O O . GLY A 1 96 ? -14.399 32.192 -15.049 1.00 50.38 96 GLY A O 1
ATOM 764 N N . GLU A 1 97 ? -12.177 32.387 -15.054 1.00 50.09 97 GLU A N 1
ATOM 765 C CA . GLU A 1 97 ? -12.199 33.848 -15.274 1.00 50.09 97 GLU A CA 1
ATOM 766 C C . GLU A 1 97 ? -11.154 34.270 -16.317 1.00 50.09 97 GLU A C 1
ATOM 768 O O . GLU A 1 97 ? -10.097 34.819 -16.019 1.00 50.09 97 GLU A O 1
ATOM 773 N N . ALA A 1 98 ? -11.464 34.002 -17.584 1.00 55.66 98 ALA A N 1
ATOM 774 C CA . ALA A 1 98 ? -10.849 34.673 -18.724 1.00 55.66 98 ALA A CA 1
ATOM 775 C C . ALA A 1 98 ? -11.965 35.309 -19.562 1.00 55.66 98 ALA A C 1
ATOM 777 O O . ALA A 1 98 ? -12.275 34.834 -20.648 1.00 55.66 98 ALA A O 1
ATOM 778 N N . GLU A 1 99 ? -12.594 36.362 -19.037 1.00 52.34 99 GLU A N 1
ATOM 779 C CA . GLU A 1 99 ? -13.549 37.176 -19.794 1.00 52.34 99 GLU A CA 1
ATOM 780 C C . GLU A 1 99 ? -12.901 38.525 -20.162 1.00 52.34 99 GLU A C 1
ATOM 782 O O . GLU A 1 99 ? -12.732 39.423 -19.341 1.00 52.34 99 GLU A O 1
ATOM 787 N N . GLU A 1 100 ? -12.520 38.609 -21.439 1.00 52.50 100 GLU A N 1
ATOM 788 C CA . GLU A 1 100 ? -12.701 39.770 -22.320 1.00 52.50 100 GLU A CA 1
ATOM 789 C C . GLU A 1 100 ? -12.024 41.104 -21.936 1.00 52.50 100 GLU A C 1
ATOM 791 O O . GLU A 1 100 ? -12.642 42.063 -21.468 1.00 52.50 100 GLU A O 1
ATOM 796 N N . ALA A 1 101 ? -10.756 41.248 -22.336 1.00 55.19 101 ALA A N 1
ATOM 797 C CA . ALA A 1 101 ? -10.240 42.555 -22.732 1.00 55.19 101 ALA A CA 1
ATOM 798 C C . ALA A 1 101 ? -10.909 42.975 -24.058 1.00 55.19 101 ALA A C 1
ATOM 800 O O . ALA A 1 101 ? -10.484 42.543 -25.128 1.00 55.19 101 ALA A O 1
ATOM 801 N N . SER A 1 102 ? -11.932 43.835 -24.001 1.00 58.22 102 SER A N 1
ATOM 802 C CA . SER A 1 102 ? -12.414 44.574 -25.176 1.00 58.22 102 SER A CA 1
ATOM 803 C C . SER A 1 102 ? -12.517 46.080 -24.896 1.00 58.22 102 SER A C 1
ATOM 805 O O . SER A 1 102 ? -13.382 46.569 -24.180 1.00 58.22 102 SER A O 1
ATOM 807 N N . ASP A 1 103 ? -11.502 46.769 -25.414 1.00 59.19 103 ASP A N 1
ATOM 808 C CA . ASP A 1 103 ? -11.496 48.078 -26.081 1.00 59.19 103 ASP A CA 1
ATOM 809 C C . ASP A 1 103 ? -12.653 49.073 -25.822 1.00 59.19 103 ASP A C 1
ATOM 811 O O . ASP A 1 103 ? -13.788 48.876 -26.267 1.00 59.19 103 ASP A O 1
ATOM 815 N N . SER A 1 104 ? -12.320 50.224 -25.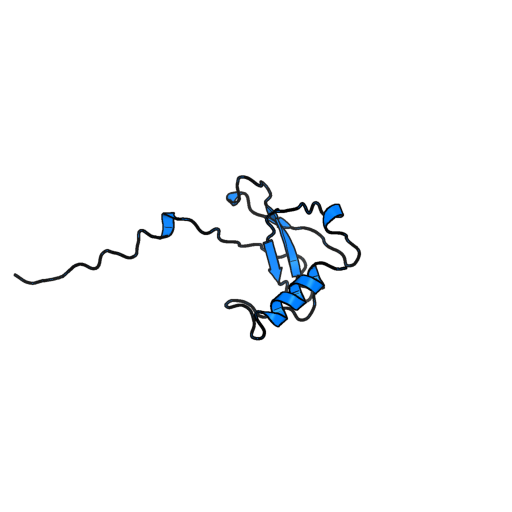220 1.00 51.22 104 SER A N 1
ATOM 816 C CA . SER A 1 104 ? -12.852 51.557 -25.579 1.00 51.22 104 SER A CA 1
ATOM 817 C C . SER A 1 104 ? -11.939 52.680 -25.091 1.00 51.22 104 SER A C 1
ATOM 819 O O . SER A 1 104 ? -11.450 52.591 -23.942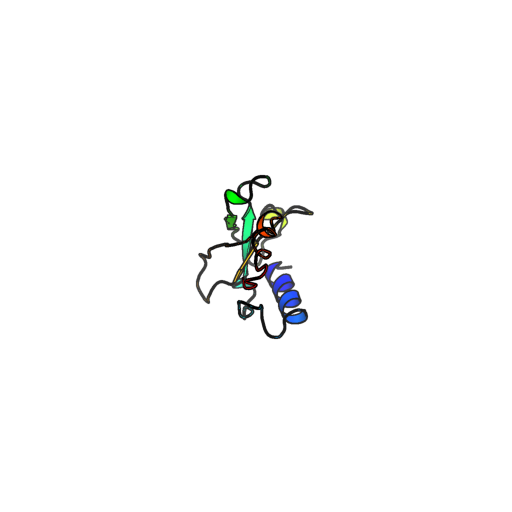 1.00 51.22 104 SER A O 1
#

pLDDT: mean 80.54, std 12.45, range [50.09, 93.81]

Organism: NCBI:txid326684

Radius of gyration: 19.17 Å; chains: 1; bounding box: 31×68×37 Å

Sequence (104 aa):
MVIQEELLDVLRERYPDGLTTSKLPNEASQIKFAVLKNKTEPEQGWKPLDFGSDDRPVDKGFQDNMMVAFAIAADGEDDVDFEVEFPSYDEEEEAGEAEEASDS

Secondary structure (DSSP, 8-state):
--HHHHHHHHHHHH-TT-BTTBPPPSSGGGEEEEEESSTT-GGG-EEEE---TT--GGGGT--TT--EEEEE--TT--------PPP-GGGGSSS---------

Foldseek 3Di:
DAVLVVVLVVCCVVPVPADPVDRRDPDSVQKWKWAQPDQVCCVSDTDTFDDDPPDDCVNRPDDPPGDMFIDGHDVPDPDDGGDDDDDDPVVPPPPDPPDDDDDD